Protein AF-A0A7V8LJ24-F1 (afdb_monomer)

Foldseek 3Di:
DDDDDDDDDDDDDDDDDDDDDDDDDPPPPDPDPPPPPPPPPVPPQQDVVLLVLLVVLVVVVLAPDDSSLLSQLVVCCVVDVDLVVSCVVSVHDSVRSVSSVVSSVVVVVVVVVVVD

Organism: NCBI:txid83262

Sequence (116 aa):
PAPRPTPSTASSPAPAAPRPAIPDAPATSRPAPSSAPQKPADAAAPAPETIALASRIVESKAVRQPVGVVARILELAETESRKNVIAERAGVHHSVVTKVLEAAESQRRHGLQAVS

Nearest PDB structures (foldseek):
  8z6g-assembly3_F  TM=6.306E-01  e=5.621E+00  Pseudomonas aeruginosa

Solvent-accessible surface area (backbone atoms only — not comparable to full-atom values): 7613 Å² total; per-residue (Å²): 140,83,87,83,89,79,84,83,83,79,81,80,82,78,84,79,81,87,76,83,85,74,82,83,73,83,82,73,76,73,78,70,81,75,84,64,78,75,65,76,70,86,65,70,72,72,54,70,67,46,45,53,52,22,44,53,41,36,74,70,61,77,44,97,59,58,45,69,58,47,25,50,48,53,58,43,50,76,81,43,86,54,51,63,60,46,12,62,76,67,73,48,56,46,70,56,49,51,53,51,53,52,47,51,52,51,50,53,53,51,56,57,62,75,75,107

Structure (mmCIF, N/CA/C/O backbone):
data_AF-A0A7V8LJ24-F1
#
_entry.id   AF-A0A7V8LJ24-F1
#
loop_
_atom_site.group_PDB
_atom_site.id
_atom_site.type_symbol
_atom_site.label_atom_id
_atom_site.label_alt_id
_atom_site.label_comp_id
_atom_site.label_asym_id
_atom_site.label_entity_id
_atom_site.label_seq_id
_atom_site.pdbx_PDB_ins_code
_atom_site.Cartn_x
_atom_site.Cartn_y
_atom_site.Cartn_z
_atom_site.occupancy
_atom_site.B_iso_or_equiv
_atom_site.auth_seq_id
_atom_site.auth_comp_id
_atom_site.auth_asym_id
_atom_site.auth_atom_id
_atom_site.pdbx_PDB_model_num
ATOM 1 N N . PRO A 1 1 ? 1.763 6.405 -85.361 1.00 54.84 1 PRO A N 1
ATOM 2 C CA . PRO A 1 1 ? 3.198 6.171 -85.067 1.00 54.84 1 PRO A CA 1
ATOM 3 C C . PRO A 1 1 ? 3.377 5.419 -83.735 1.00 54.84 1 PRO A C 1
ATOM 5 O O . PRO A 1 1 ? 3.051 5.958 -82.684 1.00 54.84 1 PRO A O 1
ATOM 8 N N . ALA A 1 2 ? 3.809 4.155 -83.798 1.00 56.38 2 ALA A N 1
ATOM 9 C CA . ALA A 1 2 ? 4.004 3.287 -82.632 1.00 56.38 2 ALA A CA 1
ATOM 10 C C . ALA A 1 2 ? 5.462 3.357 -82.118 1.00 56.38 2 ALA A C 1
ATOM 12 O O . ALA A 1 2 ? 6.376 3.429 -82.946 1.00 56.38 2 ALA A O 1
ATOM 13 N N . PRO A 1 3 ? 5.709 3.334 -80.795 1.00 63.44 3 PRO A N 1
ATOM 14 C CA . PRO A 1 3 ? 7.064 3.340 -80.243 1.00 63.44 3 PRO A CA 1
ATOM 15 C C . PRO A 1 3 ? 7.739 1.961 -80.374 1.00 63.44 3 PRO A C 1
ATOM 17 O O . PRO A 1 3 ? 7.120 0.927 -80.128 1.00 63.44 3 PRO A O 1
ATOM 20 N N . ARG A 1 4 ? 9.022 1.943 -80.769 1.00 54.62 4 ARG A N 1
ATOM 21 C CA . ARG A 1 4 ? 9.867 0.732 -80.822 1.00 54.62 4 ARG A CA 1
ATOM 22 C C . ARG A 1 4 ? 10.326 0.326 -79.410 1.00 54.62 4 ARG A C 1
ATOM 24 O O . ARG A 1 4 ? 10.720 1.215 -78.658 1.00 54.62 4 ARG A O 1
ATOM 31 N N . PRO A 1 5 ? 10.375 -0.973 -79.067 1.00 59.31 5 PRO A N 1
ATOM 32 C CA . PRO A 1 5 ? 11.032 -1.439 -77.848 1.00 59.31 5 PRO A CA 1
ATOM 33 C C . PRO A 1 5 ? 12.562 -1.500 -78.022 1.00 59.31 5 PRO A C 1
ATOM 35 O O . PRO A 1 5 ? 13.060 -1.988 -79.038 1.00 59.31 5 PRO A O 1
ATOM 38 N N . THR A 1 6 ? 13.310 -1.023 -77.025 1.00 55.53 6 THR A N 1
ATOM 39 C CA . THR A 1 6 ? 14.758 -1.242 -76.870 1.00 55.53 6 THR A CA 1
ATOM 40 C C . THR A 1 6 ? 15.004 -2.436 -75.932 1.00 55.53 6 THR A C 1
ATOM 42 O O . THR A 1 6 ? 14.266 -2.595 -74.959 1.00 55.53 6 THR A O 1
ATOM 45 N N . PRO A 1 7 ? 15.996 -3.309 -76.195 1.00 53.50 7 PRO A N 1
ATOM 46 C CA . PRO A 1 7 ? 16.271 -4.457 -75.333 1.00 53.50 7 PRO A CA 1
ATOM 47 C C . PRO A 1 7 ? 16.989 -4.053 -74.034 1.00 53.50 7 PRO A C 1
ATOM 49 O O . PRO A 1 7 ? 17.906 -3.233 -74.042 1.00 53.50 7 PRO A O 1
ATOM 52 N N . SER A 1 8 ? 16.562 -4.661 -72.922 1.00 52.66 8 SER A N 1
ATOM 53 C CA . SER A 1 8 ? 17.138 -4.539 -71.580 1.00 52.66 8 SER A CA 1
ATOM 54 C C . SER A 1 8 ? 18.608 -4.956 -71.528 1.00 52.66 8 SER A C 1
ATOM 56 O O . SER A 1 8 ? 18.947 -6.099 -71.832 1.00 52.66 8 SER A O 1
ATOM 58 N N . THR A 1 9 ? 19.472 -4.074 -71.029 1.00 51.00 9 THR A N 1
ATOM 59 C CA . THR A 1 9 ? 20.830 -4.442 -70.618 1.00 51.00 9 THR A CA 1
ATOM 60 C C . THR A 1 9 ? 20.759 -5.108 -69.245 1.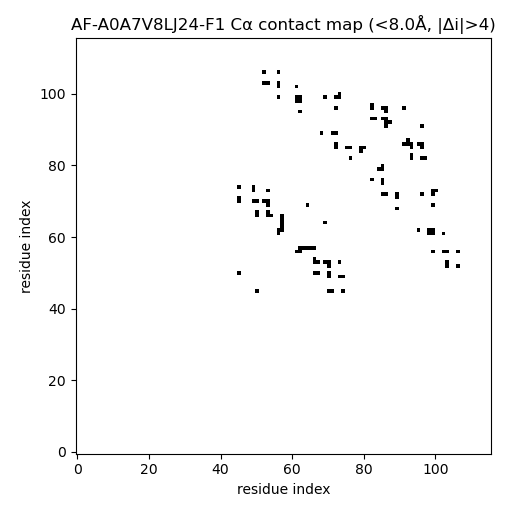00 51.00 9 THR A C 1
ATOM 62 O O . THR A 1 9 ? 20.606 -4.443 -68.222 1.00 51.00 9 THR A O 1
ATOM 65 N N . ALA A 1 10 ? 20.822 -6.439 -69.222 1.00 51.50 10 ALA A N 1
ATOM 66 C CA . ALA A 1 10 ? 20.980 -7.209 -67.996 1.00 51.50 10 ALA A CA 1
ATOM 67 C C . ALA A 1 10 ? 22.363 -6.926 -67.383 1.00 51.50 10 ALA A C 1
ATOM 69 O O . ALA A 1 10 ? 23.391 -7.141 -68.022 1.00 51.50 10 ALA A O 1
ATOM 70 N N . SER A 1 11 ? 22.388 -6.431 -66.144 1.00 51.97 11 SER A N 1
ATOM 71 C CA . SER A 1 11 ? 23.617 -6.285 -65.363 1.00 51.97 11 SER A CA 1
ATOM 72 C C . SER A 1 11 ? 24.020 -7.658 -64.821 1.00 51.97 11 SER A C 1
ATOM 74 O O . SER A 1 11 ? 23.271 -8.275 -64.064 1.00 51.97 11 SER A O 1
ATOM 76 N N . SER A 1 12 ? 25.172 -8.166 -65.255 1.00 58.59 12 SER A N 1
ATOM 77 C CA . SER A 1 12 ? 25.714 -9.459 -64.828 1.00 58.59 12 SER A CA 1
ATOM 78 C C . SER A 1 12 ? 26.205 -9.380 -63.374 1.00 58.59 12 SER A C 1
ATOM 80 O O . SER A 1 12 ? 27.068 -8.547 -63.091 1.00 58.59 12 SER A O 1
ATOM 82 N N . PRO A 1 13 ? 25.738 -10.226 -62.437 1.00 52.94 13 PRO A N 1
ATOM 83 C CA . PRO A 1 13 ? 26.349 -10.307 -61.115 1.00 52.94 13 PRO A CA 1
ATOM 84 C C . PRO A 1 13 ? 27.709 -11.019 -61.205 1.00 52.94 13 PRO A C 1
ATOM 86 O O . PRO A 1 13 ? 27.835 -12.073 -61.828 1.00 52.94 13 PRO A O 1
ATOM 89 N N . ALA A 1 14 ? 28.741 -10.430 -60.599 1.00 57.09 14 ALA A N 1
ATOM 90 C CA . ALA A 1 14 ? 30.068 -11.033 -60.486 1.00 57.09 14 ALA A CA 1
ATOM 91 C C . ALA A 1 14 ? 30.036 -12.284 -59.578 1.00 57.09 14 ALA A C 1
ATOM 93 O O . ALA A 1 14 ? 29.285 -12.299 -58.598 1.00 57.09 14 ALA A O 1
ATOM 94 N N . PRO A 1 15 ? 30.844 -13.326 -59.850 1.00 60.03 15 PRO A N 1
ATOM 95 C CA . PRO A 1 15 ? 30.897 -14.512 -59.000 1.00 60.03 15 PRO A CA 1
ATOM 96 C C . PRO A 1 15 ? 31.532 -14.183 -57.641 1.00 60.03 15 PRO A C 1
ATOM 98 O O . PRO A 1 15 ? 32.623 -13.618 -57.563 1.00 60.03 15 PRO A O 1
ATOM 101 N N . ALA A 1 16 ? 30.845 -14.549 -56.558 1.00 64.81 16 ALA A N 1
ATOM 102 C CA . ALA A 1 16 ? 31.374 -14.430 -55.204 1.00 64.81 16 ALA A CA 1
ATOM 103 C C . ALA A 1 16 ? 32.526 -15.427 -54.988 1.00 64.81 16 ALA A C 1
ATOM 105 O O . ALA A 1 16 ? 32.398 -16.614 -55.289 1.00 64.81 16 ALA A O 1
ATOM 106 N N . ALA A 1 17 ? 33.648 -14.946 -54.449 1.00 57.81 17 ALA A N 1
ATOM 107 C CA . ALA A 1 17 ? 34.788 -15.787 -54.098 1.00 57.81 17 ALA A CA 1
ATOM 108 C C . ALA A 1 17 ? 34.422 -16.794 -52.982 1.00 57.81 17 ALA A C 1
ATOM 110 O O . ALA A 1 17 ? 33.741 -16.412 -52.022 1.00 57.81 17 ALA A O 1
ATOM 111 N N . PRO A 1 18 ? 34.882 -18.058 -53.058 1.00 64.56 18 PRO A N 1
ATOM 112 C CA . PRO A 1 18 ? 34.642 -19.044 -52.010 1.00 64.56 18 PRO A CA 1
ATOM 113 C C . PRO A 1 18 ? 35.408 -18.660 -50.736 1.00 64.56 18 PRO A C 1
ATOM 115 O O . PRO A 1 18 ? 36.629 -18.503 -50.748 1.00 64.56 18 PRO A O 1
ATOM 118 N N . ARG A 1 19 ? 34.686 -18.496 -49.621 1.00 60.56 19 ARG A N 1
ATOM 119 C CA . ARG A 1 19 ? 35.297 -18.313 -48.296 1.00 60.56 19 ARG A CA 1
ATOM 120 C C . ARG A 1 19 ? 35.813 -19.665 -47.783 1.00 60.56 19 ARG A C 1
ATOM 122 O O . ARG A 1 19 ? 35.084 -20.649 -47.902 1.00 60.56 19 ARG A O 1
ATOM 129 N N . PRO A 1 20 ? 37.019 -19.737 -47.195 1.00 55.22 20 PRO A N 1
ATOM 130 C CA . PRO A 1 20 ? 37.492 -20.959 -46.556 1.00 55.22 20 PRO A CA 1
ATOM 131 C C . PRO A 1 20 ? 36.602 -21.301 -45.353 1.00 55.22 20 PRO A C 1
ATOM 133 O O . PRO A 1 20 ? 36.280 -20.429 -44.543 1.00 55.22 20 PRO A O 1
ATOM 136 N N . ALA A 1 21 ? 36.198 -22.569 -45.251 1.00 57.88 21 ALA A N 1
ATOM 137 C CA . ALA A 1 21 ? 35.469 -23.084 -44.100 1.00 57.88 21 ALA A CA 1
ATOM 138 C C . ALA A 1 21 ? 36.414 -23.127 -42.892 1.00 57.88 21 ALA A C 1
ATOM 140 O O . ALA A 1 21 ? 37.418 -23.840 -42.896 1.00 57.88 21 ALA A O 1
ATOM 141 N N . ILE A 1 22 ? 36.108 -22.324 -41.878 1.00 58.16 22 ILE A N 1
ATOM 142 C CA . ILE A 1 22 ? 36.785 -22.370 -40.585 1.00 58.16 22 ILE A CA 1
ATOM 143 C C . ILE A 1 22 ? 36.219 -23.592 -39.841 1.00 58.16 22 ILE A C 1
ATOM 145 O O . ILE A 1 22 ? 34.997 -23.732 -39.806 1.00 58.16 22 ILE A O 1
ATOM 149 N N . PRO A 1 23 ? 37.054 -24.482 -39.276 1.00 62.38 23 PRO A N 1
ATOM 150 C CA . PRO A 1 23 ? 36.579 -25.600 -38.467 1.00 62.38 23 PRO A CA 1
ATOM 151 C C . PRO A 1 23 ? 35.721 -25.117 -37.290 1.00 62.38 23 PRO A C 1
ATOM 153 O O . PRO A 1 23 ? 36.139 -24.223 -36.551 1.00 62.38 23 PRO A O 1
ATOM 156 N N . ASP A 1 24 ? 34.539 -25.714 -37.123 1.00 57.38 24 ASP A N 1
ATOM 157 C CA . ASP A 1 24 ? 33.651 -25.487 -35.982 1.00 57.38 24 ASP A CA 1
ATOM 158 C C . ASP A 1 24 ? 34.411 -25.703 -34.665 1.00 57.38 24 ASP A C 1
ATOM 160 O O . ASP A 1 24 ? 34.994 -26.762 -34.416 1.00 57.38 24 ASP A O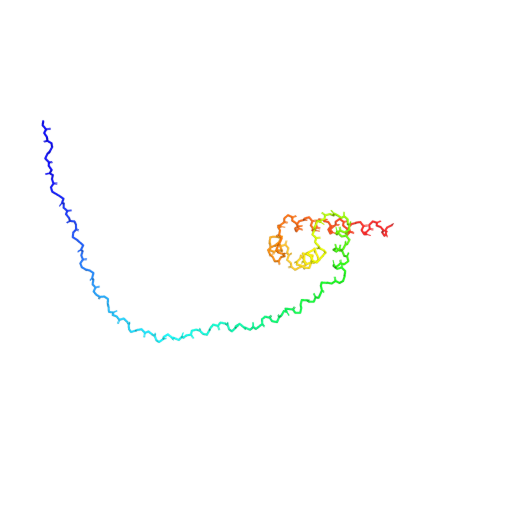 1
ATOM 164 N N . ALA A 1 25 ? 34.419 -24.675 -33.817 1.00 56.84 25 ALA A N 1
ATOM 165 C CA . ALA A 1 25 ? 34.931 -24.787 -32.461 1.00 56.84 25 ALA A CA 1
ATOM 166 C C . ALA A 1 25 ? 34.016 -25.726 -31.652 1.00 56.84 25 ALA A C 1
ATOM 168 O O . ALA A 1 25 ? 32.796 -25.691 -31.832 1.00 56.84 25 ALA A O 1
ATOM 169 N N . PRO A 1 26 ? 34.557 -26.551 -30.737 1.00 58.59 26 PRO A N 1
ATOM 170 C CA . PRO A 1 26 ? 33.732 -27.416 -29.908 1.00 58.59 26 PRO A CA 1
ATOM 171 C C . PRO A 1 26 ? 32.747 -26.558 -29.110 1.00 58.59 26 PRO A C 1
ATOM 173 O O . PRO A 1 26 ? 33.154 -25.679 -28.348 1.00 58.59 26 PRO A O 1
ATOM 176 N N . ALA A 1 27 ? 31.451 -26.816 -29.293 1.00 61.00 27 ALA A N 1
ATOM 177 C CA . ALA A 1 27 ? 30.390 -26.201 -28.513 1.00 61.00 27 ALA A CA 1
ATOM 178 C C . ALA A 1 27 ? 30.541 -26.641 -27.053 1.00 61.00 27 ALA A C 1
ATOM 180 O O . ALA A 1 27 ? 30.028 -27.678 -26.632 1.00 61.00 27 ALA A O 1
ATOM 181 N N . THR A 1 28 ? 31.276 -25.863 -26.263 1.00 53.12 28 THR A N 1
ATOM 182 C CA . THR A 1 28 ? 31.193 -25.975 -24.816 1.00 53.12 28 THR A CA 1
ATOM 183 C C . THR A 1 28 ? 29.804 -25.485 -24.432 1.00 53.12 28 THR A C 1
ATOM 185 O 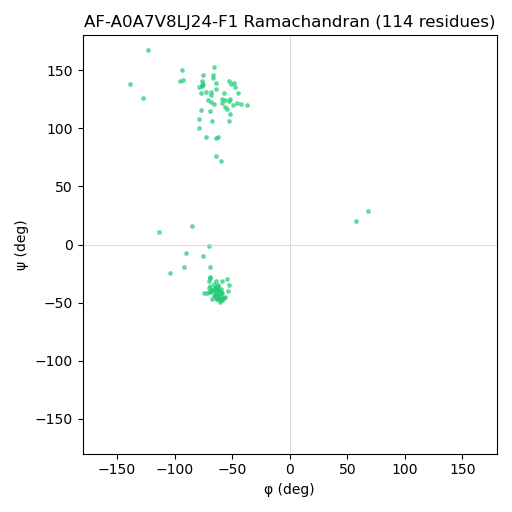O . THR A 1 28 ? 29.483 -24.301 -24.525 1.00 53.12 28 THR A O 1
ATOM 188 N N . SER A 1 29 ? 28.929 -26.422 -24.067 1.00 60.53 29 SER A N 1
ATOM 189 C CA . SER A 1 29 ? 27.622 -26.113 -23.500 1.00 60.53 29 SER A CA 1
ATOM 190 C C . SER A 1 29 ? 27.835 -25.177 -22.317 1.00 60.53 29 SER A C 1
ATOM 192 O O . SER A 1 29 ? 28.333 -25.598 -21.273 1.00 60.53 29 SER A O 1
ATOM 194 N N . ARG A 1 30 ? 27.499 -23.894 -22.478 1.00 56.34 30 ARG A N 1
ATOM 195 C CA . ARG A 1 30 ? 27.464 -22.949 -21.364 1.00 56.34 30 ARG A CA 1
ATOM 196 C C . ARG A 1 30 ? 26.510 -23.546 -20.325 1.00 56.34 30 ARG A C 1
ATOM 198 O O . ARG A 1 30 ? 25.339 -23.732 -20.663 1.00 56.34 30 ARG A O 1
ATOM 205 N N . PRO A 1 31 ? 26.961 -23.865 -19.099 1.00 54.53 31 PRO A N 1
ATOM 206 C CA . PRO A 1 31 ? 26.052 -24.327 -18.065 1.00 54.53 31 PRO A CA 1
ATOM 207 C C . PRO A 1 31 ? 24.972 -23.260 -17.890 1.00 54.53 31 PRO A C 1
ATOM 209 O O . PRO A 1 31 ? 25.290 -22.082 -17.691 1.00 54.53 31 PRO A O 1
ATOM 212 N N . ALA A 1 32 ? 23.704 -23.649 -18.031 1.00 61.25 32 ALA A N 1
ATOM 213 C CA . ALA A 1 32 ? 22.597 -22.787 -17.647 1.00 61.25 32 ALA A CA 1
ATOM 214 C C . ALA A 1 32 ? 22.833 -22.345 -16.193 1.00 61.25 32 ALA A C 1
ATOM 216 O O . ALA A 1 32 ? 23.314 -23.165 -15.400 1.00 61.25 32 ALA A O 1
ATOM 217 N N . PRO A 1 33 ? 22.549 -21.081 -15.818 1.00 61.22 33 PRO A N 1
ATOM 218 C CA . PRO A 1 33 ? 22.570 -20.718 -14.412 1.00 61.22 33 PRO A CA 1
ATOM 219 C C . PRO A 1 33 ? 21.639 -21.698 -13.706 1.00 61.22 33 PRO A C 1
ATOM 221 O O . PRO A 1 33 ? 20.460 -21.787 -14.047 1.00 61.22 33 PRO A O 1
ATOM 224 N N . SER A 1 34 ? 22.214 -22.496 -12.805 1.00 58.19 34 SER A N 1
ATOM 225 C CA . SER A 1 34 ? 21.471 -23.434 -11.978 1.00 58.19 34 SER A CA 1
ATOM 226 C C . SER A 1 34 ? 20.258 -22.685 -11.444 1.00 58.19 34 SER A C 1
ATOM 228 O O . SER A 1 34 ? 20.425 -21.624 -10.834 1.00 58.19 34 SER A O 1
ATOM 230 N N . SER A 1 35 ? 19.049 -23.180 -11.726 1.00 61.28 35 SER A N 1
ATOM 231 C CA . SER A 1 35 ? 17.847 -22.758 -11.015 1.00 61.28 35 SER A CA 1
ATOM 232 C C . SER A 1 35 ? 18.032 -23.195 -9.570 1.00 61.28 35 SER A C 1
ATOM 234 O O . SER A 1 35 ? 17.495 -24.209 -9.132 1.00 61.28 35 SER A O 1
ATOM 236 N N . ALA A 1 36 ? 18.857 -22.450 -8.833 1.00 56.75 36 ALA A N 1
ATOM 237 C CA . ALA A 1 36 ? 18.846 -22.486 -7.397 1.00 56.75 36 ALA A CA 1
ATOM 238 C C . ALA A 1 36 ? 17.379 -22.264 -7.026 1.00 56.75 36 ALA A C 1
ATOM 240 O O . ALA A 1 36 ? 16.788 -21.300 -7.531 1.00 56.75 36 ALA A O 1
ATOM 241 N N . PRO A 1 37 ? 16.758 -23.151 -6.231 1.00 55.84 37 PRO A N 1
ATOM 242 C CA . PRO A 1 37 ? 15.452 -22.850 -5.687 1.00 55.84 37 PRO A CA 1
ATOM 243 C C . PRO A 1 37 ? 15.602 -21.486 -5.027 1.00 55.84 37 PRO A C 1
ATOM 245 O O . PRO A 1 37 ? 16.390 -21.332 -4.090 1.00 55.84 37 PRO A O 1
ATOM 248 N N . GLN A 1 38 ? 14.937 -20.473 -5.592 1.00 60.44 38 GLN A N 1
ATOM 249 C CA . GLN A 1 38 ? 14.800 -19.187 -4.940 1.00 60.44 38 GLN A CA 1
ATOM 250 C C . GLN A 1 38 ? 14.029 -19.525 -3.678 1.00 60.44 38 GLN A C 1
ATOM 252 O O . GLN A 1 38 ? 12.805 -19.649 -3.707 1.00 60.44 38 GLN A O 1
ATOM 257 N N . LYS A 1 39 ? 14.770 -19.794 -2.594 1.00 49.44 39 LYS A N 1
ATOM 258 C CA . LYS A 1 39 ? 14.234 -19.856 -1.245 1.00 49.44 39 LYS A CA 1
ATOM 259 C C . LYS A 1 39 ? 13.294 -18.661 -1.192 1.00 49.44 39 LYS A C 1
ATOM 261 O O . LYS A 1 39 ? 13.775 -17.571 -1.532 1.00 49.44 39 LYS A O 1
ATOM 266 N N . PRO A 1 40 ? 11.984 -18.845 -0.920 1.00 51.66 40 PRO A N 1
ATOM 267 C CA . PRO A 1 40 ? 11.118 -17.694 -0.757 1.00 51.66 40 PRO A CA 1
ATOM 268 C C . PRO A 1 40 ? 11.884 -16.830 0.217 1.00 51.66 40 PRO A C 1
ATOM 270 O O . PRO A 1 40 ? 12.326 -17.342 1.254 1.00 51.66 40 PRO A O 1
ATOM 273 N N . ALA A 1 41 ? 12.222 -15.616 -0.229 1.00 50.78 41 ALA A N 1
ATOM 274 C CA . ALA A 1 41 ? 12.930 -14.695 0.622 1.00 50.78 41 ALA A CA 1
ATOM 275 C C . ALA A 1 41 ? 12.202 -14.793 1.953 1.00 50.78 41 ALA A C 1
ATOM 277 O O . ALA A 1 41 ? 10.965 -14.798 1.982 1.00 50.78 41 ALA A O 1
ATOM 278 N N . ASP A 1 42 ? 12.972 -14.982 3.013 1.00 47.09 42 ASP A N 1
ATOM 279 C CA . ASP A 1 42 ? 12.541 -14.621 4.344 1.00 47.09 42 ASP A CA 1
ATOM 280 C C . ASP A 1 42 ? 12.276 -13.110 4.253 1.00 47.09 42 ASP A C 1
ATOM 282 O O . ASP A 1 42 ? 13.111 -12.273 4.575 1.00 47.09 42 ASP A O 1
ATOM 286 N N . ALA A 1 43 ? 11.191 -12.753 3.566 1.00 54.38 43 ALA A N 1
ATOM 287 C CA . ALA A 1 43 ? 10.668 -11.427 3.461 1.00 54.38 43 ALA A CA 1
ATOM 288 C C . ALA A 1 43 ? 10.108 -11.283 4.851 1.00 54.38 43 ALA A C 1
ATOM 290 O O . ALA A 1 43 ? 9.032 -11.816 5.143 1.00 54.38 43 ALA A O 1
ATOM 291 N N . ALA A 1 44 ? 10.947 -10.729 5.727 1.00 58.81 44 ALA A N 1
ATOM 292 C CA . ALA A 1 44 ? 10.555 -10.315 7.050 1.00 58.81 44 ALA A CA 1
ATOM 293 C C . ALA A 1 44 ? 9.141 -9.760 6.911 1.00 58.81 44 ALA A C 1
ATOM 295 O O . ALA A 1 44 ? 8.903 -8.897 6.063 1.00 58.81 44 ALA A O 1
ATOM 296 N N . ALA A 1 45 ? 8.187 -10.362 7.624 1.00 62.50 45 ALA A N 1
ATOM 297 C CA . ALA A 1 45 ? 6.815 -9.892 7.568 1.00 62.50 45 ALA A CA 1
ATOM 298 C C . ALA A 1 45 ? 6.845 -8.364 7.739 1.00 62.50 45 ALA A C 1
ATOM 300 O O . ALA A 1 45 ? 7.626 -7.888 8.573 1.00 62.50 45 ALA A O 1
ATOM 301 N N . PRO A 1 46 ? 6.075 -7.608 6.932 1.00 66.00 46 PRO A N 1
ATOM 302 C CA . PRO A 1 46 ? 6.158 -6.157 6.943 1.00 66.00 46 PRO A CA 1
ATOM 303 C C . PRO A 1 46 ? 6.034 -5.673 8.382 1.00 66.00 46 PRO A C 1
ATOM 305 O O . PRO A 1 46 ? 5.234 -6.226 9.145 1.00 66.00 46 PRO A O 1
ATOM 308 N N . ALA A 1 47 ? 6.859 -4.690 8.749 1.00 77.31 47 ALA A N 1
ATOM 309 C CA . ALA A 1 47 ? 6.964 -4.239 10.128 1.00 77.31 47 ALA A CA 1
ATOM 310 C C . ALA A 1 47 ? 5.561 -4.002 10.726 1.00 77.31 47 ALA A C 1
ATOM 312 O O . ALA A 1 47 ? 4.663 -3.517 10.021 1.00 77.31 47 ALA A O 1
ATOM 313 N N . PRO A 1 48 ? 5.317 -4.385 11.991 1.00 80.31 48 PRO A N 1
ATOM 314 C CA . PRO A 1 48 ? 3.973 -4.369 12.565 1.00 80.31 48 PRO A CA 1
ATOM 315 C C . PRO A 1 48 ? 3.350 -2.965 12.540 1.00 80.31 48 PRO A C 1
ATOM 317 O O . PRO A 1 48 ? 2.142 -2.829 12.330 1.00 80.31 48 PRO A O 1
ATOM 320 N N . GLU A 1 49 ? 4.161 -1.911 12.653 1.00 84.19 49 GLU A N 1
ATOM 321 C CA . GLU A 1 49 ? 3.745 -0.524 12.447 1.00 84.19 49 GLU A CA 1
ATOM 322 C C . GLU A 1 49 ? 3.240 -0.241 11.021 1.00 84.19 49 GLU A C 1
ATOM 324 O O . GLU A 1 49 ? 2.231 0.450 10.851 1.00 84.19 49 GLU A O 1
ATOM 329 N N . THR A 1 50 ? 3.867 -0.820 9.997 1.00 87.94 50 THR A N 1
ATOM 330 C CA . THR A 1 50 ? 3.480 -0.684 8.586 1.00 87.94 50 THR A CA 1
ATOM 331 C C . THR A 1 50 ? 2.150 -1.377 8.316 1.00 87.94 50 THR A C 1
ATOM 333 O O . THR A 1 50 ? 1.295 -0.832 7.614 1.00 87.94 50 THR A O 1
ATOM 336 N N . ILE A 1 51 ? 1.923 -2.541 8.933 1.00 88.75 51 ILE A N 1
ATOM 337 C CA . ILE A 1 51 ? 0.635 -3.244 8.873 1.00 88.75 51 ILE A CA 1
ATOM 338 C C . ILE A 1 51 ? -0.454 -2.427 9.576 1.00 88.75 51 ILE A C 1
ATOM 340 O O . ILE A 1 51 ? -1.546 -2.262 9.029 1.00 88.75 51 ILE A O 1
ATOM 344 N N . ALA A 1 52 ? -0.168 -1.874 10.757 1.00 88.62 52 ALA A N 1
ATOM 345 C CA . ALA A 1 52 ? -1.120 -1.048 11.493 1.00 88.62 52 ALA A CA 1
ATOM 346 C C . ALA A 1 52 ? -1.501 0.218 10.707 1.00 88.62 52 ALA A C 1
ATOM 348 O O . ALA A 1 52 ? -2.682 0.566 10.624 1.00 88.62 52 ALA A O 1
ATOM 349 N N . LEU A 1 53 ? -0.526 0.883 10.078 1.00 87.81 53 LEU A N 1
ATOM 350 C CA . LEU A 1 53 ? -0.771 2.035 9.212 1.00 87.81 53 LEU A CA 1
ATOM 351 C C . LEU A 1 53 ? -1.607 1.646 7.985 1.00 87.81 53 LEU A C 1
ATOM 353 O O . LEU A 1 53 ? -2.602 2.309 7.688 1.00 87.81 53 LEU A O 1
ATOM 357 N N . ALA A 1 54 ? -1.255 0.548 7.314 1.00 91.38 54 ALA A N 1
ATOM 358 C CA . ALA A 1 54 ? -2.005 0.027 6.176 1.00 91.38 54 ALA A CA 1
ATOM 359 C C . ALA A 1 54 ? -3.458 -0.314 6.548 1.00 91.38 54 ALA A C 1
ATOM 361 O O . ALA A 1 54 ? -4.375 0.033 5.805 1.00 91.38 54 ALA A O 1
ATOM 362 N N . SER A 1 55 ? -3.682 -0.928 7.715 1.00 91.44 55 SER A N 1
ATOM 363 C CA . SER A 1 55 ? -5.021 -1.247 8.223 1.00 91.44 55 SER A CA 1
ATOM 364 C C . SER A 1 55 ? -5.872 0.011 8.376 1.00 91.44 55 SER A C 1
ATOM 366 O O . SER A 1 55 ? -6.990 0.063 7.866 1.00 91.44 55 SER A O 1
ATOM 368 N N . ARG A 1 56 ? -5.317 1.067 8.984 1.00 89.62 56 ARG A N 1
ATOM 369 C CA . ARG A 1 56 ? -6.035 2.338 9.160 1.00 89.62 56 ARG A CA 1
ATOM 370 C C . ARG A 1 56 ? -6.356 3.031 7.830 1.00 89.62 56 ARG A C 1
ATOM 372 O O . ARG A 1 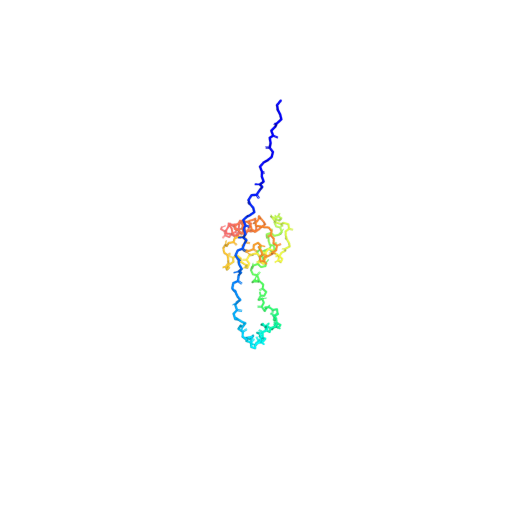56 ? -7.413 3.642 7.700 1.00 89.62 56 ARG A O 1
ATOM 379 N N . ILE A 1 57 ? -5.463 2.944 6.840 1.00 90.38 57 ILE A N 1
ATOM 380 C CA . ILE A 1 57 ? -5.690 3.494 5.487 1.00 90.38 57 ILE A CA 1
ATOM 381 C C . ILE A 1 57 ? -6.840 2.765 4.777 1.00 90.38 57 ILE A C 1
ATOM 383 O O . ILE A 1 57 ? -7.614 3.378 4.039 1.00 90.38 57 ILE A O 1
ATOM 387 N N . VAL A 1 58 ? -6.960 1.453 4.977 1.00 91.81 58 VAL A N 1
ATOM 388 C CA . VAL A 1 58 ? -8.057 0.669 4.398 1.00 91.81 58 VAL A CA 1
ATOM 389 C C . VAL A 1 58 ? -9.371 0.943 5.136 1.00 91.81 58 VAL A C 1
ATOM 391 O O . VAL A 1 58 ? -10.397 1.144 4.485 1.00 91.81 58 VAL A O 1
ATOM 394 N N . GLU A 1 59 ? -9.350 1.042 6.470 1.00 89.56 59 GLU A N 1
ATOM 395 C CA . GLU A 1 59 ? -10.521 1.418 7.282 1.00 89.56 59 GLU A CA 1
ATOM 396 C C . GLU A 1 59 ? -11.073 2.801 6.929 1.00 89.56 59 GLU A C 1
ATOM 398 O O . GLU A 1 59 ? -12.291 2.975 6.853 1.00 89.56 59 GLU A O 1
ATOM 403 N N . SER A 1 60 ? -10.203 3.770 6.630 1.00 86.56 60 SER A N 1
ATOM 404 C CA . SER A 1 60 ? -10.619 5.111 6.200 1.00 86.56 60 SER A CA 1
ATOM 405 C C . SER A 1 60 ? -11.235 5.141 4.795 1.00 86.56 60 SER A C 1
ATOM 407 O O . SER A 1 60 ? -11.664 6.197 4.331 1.00 86.56 60 SER A O 1
ATOM 409 N N . LYS A 1 61 ? -11.307 3.988 4.108 1.00 87.25 61 LYS A N 1
ATOM 410 C CA . LYS A 1 61 ? -11.819 3.823 2.738 1.00 87.25 61 LYS A CA 1
ATOM 411 C C . LYS A 1 61 ? -11.092 4.688 1.701 1.00 87.25 61 LYS A C 1
ATOM 413 O O . LYS A 1 61 ? -11.610 4.885 0.601 1.00 87.25 61 LYS A O 1
ATOM 418 N N . ALA A 1 62 ? -9.879 5.152 2.006 1.00 84.81 62 ALA A N 1
ATOM 419 C CA . ALA A 1 62 ? -9.067 5.940 1.082 1.00 84.81 62 ALA A CA 1
ATOM 420 C C . ALA A 1 62 ? -8.663 5.131 -0.166 1.00 84.81 62 ALA A C 1
ATOM 422 O O . ALA A 1 62 ? -8.538 5.675 -1.266 1.00 84.81 62 ALA A O 1
ATOM 423 N N . VAL A 1 63 ? -8.485 3.812 -0.014 1.00 86.12 63 VAL A N 1
ATOM 424 C CA . VAL A 1 63 ? -8.069 2.905 -1.090 1.00 86.12 63 VAL A CA 1
ATOM 425 C C . VAL A 1 63 ? -8.867 1.597 -1.015 1.00 86.12 63 VAL A C 1
ATOM 427 O O . VAL A 1 63 ? -9.069 1.046 0.059 1.00 86.12 63 VAL A O 1
ATOM 430 N N . ARG A 1 64 ? -9.304 1.066 -2.168 1.00 90.31 64 ARG A N 1
ATOM 431 C CA . ARG A 1 64 ? -10.049 -0.212 -2.281 1.00 90.31 64 ARG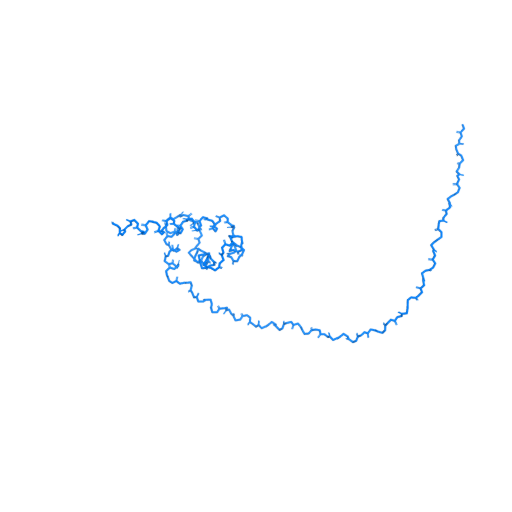 A CA 1
ATOM 432 C C . ARG A 1 64 ? -9.151 -1.455 -2.334 1.00 90.31 64 ARG A C 1
ATOM 434 O O . ARG A 1 64 ? -9.588 -2.504 -2.793 1.00 90.31 64 ARG A O 1
ATOM 441 N N . GLN A 1 65 ? -7.888 -1.318 -1.950 1.00 90.00 65 GLN A N 1
ATOM 442 C CA . GLN A 1 65 ? -6.925 -2.411 -1.999 1.00 90.00 65 GLN A CA 1
ATOM 443 C C . GLN A 1 65 ? -6.868 -3.131 -0.653 1.00 90.00 65 GLN A C 1
ATOM 445 O O . GLN A 1 65 ? -7.086 -2.499 0.381 1.00 90.00 65 GLN A O 1
ATOM 450 N N . PRO A 1 66 ? -6.566 -4.438 -0.641 1.00 91.81 66 PRO A N 1
ATOM 451 C CA . PRO A 1 66 ? -6.412 -5.178 0.601 1.00 91.81 66 PRO A CA 1
ATOM 452 C C . PRO A 1 66 ? -5.195 -4.680 1.391 1.00 91.81 66 PRO A C 1
ATOM 454 O O . PRO A 1 66 ? -4.202 -4.227 0.813 1.00 91.81 66 PRO A O 1
AT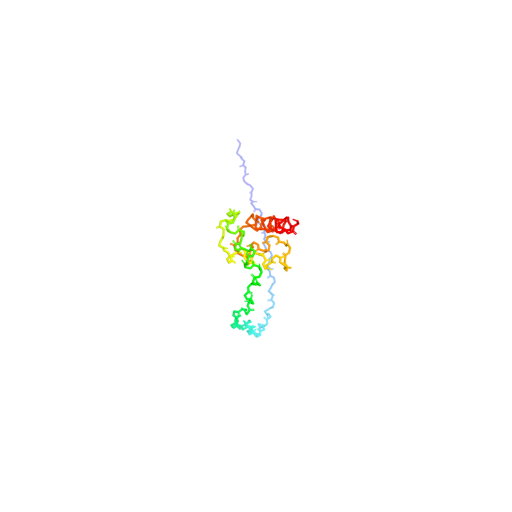OM 457 N N . VAL A 1 67 ? -5.247 -4.835 2.718 1.00 92.25 67 VAL A N 1
ATOM 458 C CA . VAL A 1 67 ? -4.201 -4.375 3.653 1.00 92.25 67 VAL A CA 1
ATOM 459 C C . VAL A 1 67 ? -2.818 -4.905 3.269 1.00 92.25 67 VAL A C 1
ATOM 461 O O . VAL A 1 67 ? -1.856 -4.148 3.295 1.00 92.25 67 VAL A O 1
ATOM 464 N N . GLY A 1 68 ? -2.715 -6.164 2.829 1.00 91.94 68 GLY A N 1
ATOM 465 C CA . GLY A 1 68 ? -1.439 -6.756 2.413 1.00 91.94 68 GLY A CA 1
ATOM 466 C C . GLY A 1 68 ? -0.793 -6.061 1.208 1.00 91.94 68 GLY A C 1
ATOM 467 O O . GLY A 1 68 ? 0.422 -5.895 1.176 1.00 91.94 68 GLY A O 1
ATOM 468 N N . VAL A 1 69 ? -1.592 -5.589 0.244 1.00 93.38 69 VAL A N 1
ATOM 469 C CA . VAL A 1 69 ? -1.081 -4.836 -0.916 1.00 93.38 69 VAL A CA 1
ATOM 470 C C . VAL A 1 69 ? -0.624 -3.445 -0.485 1.00 93.38 69 VAL A C 1
ATOM 472 O O . VAL A 1 69 ? 0.436 -2.991 -0.903 1.00 93.38 69 VAL A O 1
ATOM 475 N N . VAL A 1 70 ? -1.388 -2.779 0.384 1.00 93.50 70 VAL A N 1
ATOM 476 C CA . VAL A 1 70 ? -1.020 -1.463 0.927 1.00 93.50 70 VAL A CA 1
ATOM 477 C C . VAL A 1 70 ? 0.261 -1.554 1.763 1.00 93.50 70 VAL A C 1
ATOM 479 O O . VAL A 1 70 ? 1.170 -0.759 1.549 1.00 93.50 70 VAL A O 1
ATOM 482 N N . ALA A 1 71 ? 0.376 -2.550 2.644 1.00 93.62 71 ALA A N 1
ATOM 483 C CA . ALA A 1 71 ? 1.573 -2.786 3.450 1.00 93.62 71 ALA A CA 1
ATOM 484 C C . ALA A 1 71 ? 2.803 -3.043 2.569 1.00 93.62 71 ALA A C 1
ATOM 486 O O . ALA A 1 71 ? 3.850 -2.443 2.789 1.00 93.62 71 ALA A O 1
ATOM 487 N N . ARG A 1 72 ? 2.649 -3.846 1.510 1.00 92.62 72 ARG A N 1
ATOM 488 C CA . ARG A 1 72 ? 3.722 -4.106 0.545 1.00 92.62 72 ARG A CA 1
ATOM 489 C C . ARG A 1 72 ? 4.151 -2.856 -0.225 1.00 92.62 72 ARG A C 1
ATOM 491 O O . ARG A 1 72 ? 5.334 -2.679 -0.489 1.00 92.62 72 ARG A O 1
ATOM 498 N N . ILE A 1 73 ? 3.212 -1.980 -0.586 1.00 94.00 73 ILE A N 1
ATOM 499 C CA . ILE A 1 73 ? 3.534 -0.691 -1.217 1.00 94.00 73 ILE A CA 1
ATOM 500 C C . ILE A 1 73 ? 4.327 0.197 -0.254 1.00 94.00 73 ILE A C 1
ATOM 502 O O . ILE A 1 73 ? 5.295 0.816 -0.685 1.00 94.00 73 ILE A O 1
ATOM 506 N N . LEU A 1 74 ? 3.930 0.261 1.021 1.00 93.06 74 LEU A N 1
ATOM 507 C CA . LEU A 1 74 ? 4.618 1.068 2.032 1.00 93.06 74 LEU A CA 1
ATOM 508 C C . LEU A 1 74 ? 6.037 0.554 2.302 1.00 93.06 74 LEU A C 1
ATOM 510 O O . LEU A 1 74 ? 6.963 1.353 2.310 1.00 93.06 74 LEU A O 1
ATOM 514 N N . GLU A 1 75 ? 6.215 -0.760 2.424 1.00 92.69 75 GLU A N 1
ATOM 515 C CA . GLU A 1 75 ? 7.528 -1.401 2.577 1.00 92.69 75 GLU A CA 1
ATOM 516 C C . GLU A 1 75 ? 8.444 -1.114 1.376 1.00 92.69 75 GLU A C 1
ATOM 518 O O . GLU A 1 75 ? 9.586 -0.680 1.525 1.00 92.69 75 GLU A O 1
ATOM 523 N N . LEU A 1 76 ? 7.931 -1.282 0.152 1.00 92.69 76 LEU A N 1
ATOM 524 C CA . LEU A 1 76 ? 8.690 -0.954 -1.056 1.00 92.69 76 LEU A CA 1
ATOM 525 C C . LEU A 1 76 ? 9.039 0.539 -1.123 1.00 92.69 76 LEU A C 1
ATOM 527 O O . LEU A 1 76 ? 10.122 0.883 -1.589 1.00 92.69 76 LEU A O 1
ATOM 531 N N . ALA A 1 77 ? 8.157 1.416 -0.643 1.00 92.00 77 ALA A N 1
ATOM 532 C CA . ALA A 1 77 ? 8.377 2.858 -0.648 1.00 92.00 77 ALA A CA 1
ATOM 533 C C . ALA A 1 77 ? 9.473 3.328 0.326 1.00 92.00 77 ALA A C 1
ATOM 535 O O . ALA A 1 77 ? 10.003 4.422 0.139 1.00 92.00 77 ALA A O 1
ATOM 536 N N . GLU A 1 78 ? 9.840 2.529 1.335 1.00 90.25 78 GLU A N 1
ATOM 537 C CA . GLU A 1 78 ? 10.965 2.848 2.229 1.00 90.25 78 GLU A CA 1
ATOM 538 C C . GLU A 1 78 ? 12.319 2.736 1.523 1.00 90.25 78 GLU A C 1
ATOM 540 O O . GLU A 1 78 ? 13.249 3.478 1.835 1.00 90.25 78 GLU A O 1
ATOM 545 N N . THR A 1 79 ? 12.430 1.828 0.550 1.00 90.94 79 THR A N 1
ATOM 546 C CA . THR A 1 79 ? 13.687 1.5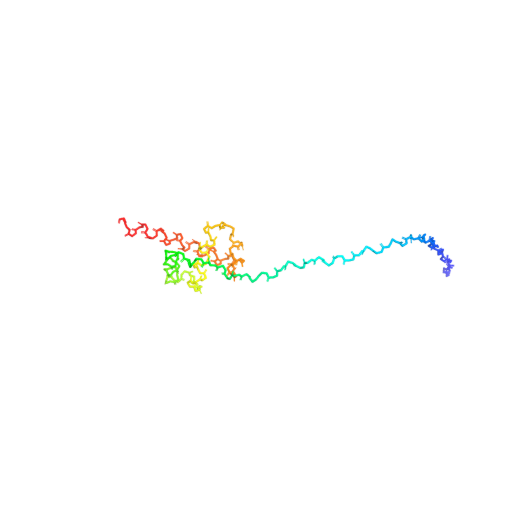62 -0.171 1.00 90.94 79 THR A CA 1
ATOM 547 C C . THR A 1 79 ? 13.712 2.156 -1.577 1.00 90.94 79 THR A C 1
ATOM 549 O O . THR A 1 79 ? 14.784 2.429 -2.114 1.00 90.94 79 THR A O 1
ATOM 552 N N . GLU A 1 80 ? 12.545 2.381 -2.181 1.00 91.44 80 GLU A N 1
ATOM 553 C CA . GLU A 1 80 ? 12.396 2.841 -3.557 1.00 91.44 80 GLU A CA 1
ATOM 554 C C . GLU A 1 80 ? 11.500 4.082 -3.617 1.00 91.44 80 GLU A C 1
ATOM 556 O O . GLU A 1 80 ? 10.360 4.068 -3.166 1.00 91.44 80 GLU A O 1
ATOM 561 N N . SER A 1 81 ? 11.984 5.165 -4.229 1.00 90.81 81 SER A N 1
ATOM 562 C CA . SER A 1 81 ? 11.203 6.405 -4.375 1.00 90.81 81 SER A CA 1
ATOM 563 C C . SER A 1 81 ? 10.417 6.463 -5.689 1.00 90.81 81 SER A C 1
ATOM 565 O O . SER A 1 81 ? 9.473 7.248 -5.831 1.00 90.81 81 SER A O 1
ATOM 567 N N . ARG A 1 82 ? 10.795 5.660 -6.693 1.00 94.12 82 ARG A N 1
ATOM 568 C CA . ARG A 1 82 ? 10.153 5.687 -8.012 1.00 94.12 82 ARG A CA 1
ATOM 569 C C . ARG A 1 82 ? 8.834 4.924 -7.979 1.00 94.12 82 ARG A C 1
ATOM 571 O O . ARG A 1 82 ? 8.796 3.697 -8.019 1.00 94.12 82 ARG A O 1
ATOM 578 N N . LYS A 1 83 ? 7.729 5.667 -8.046 1.00 93.69 83 LYS A N 1
ATOM 579 C CA . LYS A 1 83 ? 6.358 5.123 -8.042 1.00 93.69 83 LYS A CA 1
ATOM 580 C C . LYS A 1 83 ? 6.112 4.044 -9.100 1.00 93.69 83 LYS A C 1
ATOM 582 O O . LYS A 1 83 ? 5.376 3.103 -8.827 1.00 93.69 83 LYS A O 1
ATOM 587 N N . ASN A 1 84 ? 6.729 4.156 -10.278 1.00 93.81 84 ASN A N 1
ATOM 588 C CA . ASN A 1 84 ? 6.576 3.161 -11.343 1.00 93.81 84 ASN A CA 1
ATOM 589 C C . ASN A 1 84 ? 7.216 1.816 -10.977 1.00 93.81 84 ASN A C 1
ATOM 591 O O . ASN A 1 84 ? 6.624 0.778 -11.245 1.00 93.81 84 ASN A O 1
ATOM 595 N N . VAL A 1 85 ? 8.377 1.833 -10.318 1.00 93.81 85 VAL A N 1
ATOM 596 C CA . VAL A 1 85 ? 9.078 0.612 -9.894 1.00 93.81 85 VAL A CA 1
ATOM 597 C C . VAL A 1 85 ? 8.306 -0.078 -8.770 1.00 93.81 85 VAL A C 1
ATOM 599 O O . VAL A 1 85 ? 8.140 -1.295 -8.781 1.00 93.81 85 VAL A O 1
ATOM 602 N N . ILE A 1 86 ? 7.765 0.699 -7.827 1.00 94.44 86 ILE A N 1
ATOM 603 C CA . ILE A 1 86 ? 6.901 0.177 -6.759 1.00 94.44 86 ILE A CA 1
ATOM 604 C C .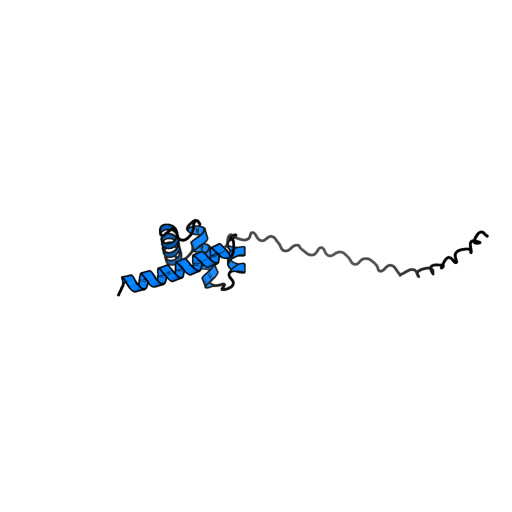 ILE A 1 86 ? 5.640 -0.454 -7.354 1.00 94.44 86 ILE A C 1
ATOM 606 O O . ILE A 1 86 ? 5.263 -1.558 -6.973 1.00 94.44 86 ILE A O 1
ATOM 610 N N . ALA A 1 87 ? 5.001 0.235 -8.301 1.00 93.75 87 ALA A N 1
ATOM 611 C CA . ALA A 1 87 ? 3.796 -0.227 -8.979 1.00 93.75 87 ALA A CA 1
ATOM 612 C C . ALA A 1 87 ? 4.026 -1.570 -9.689 1.00 93.75 87 ALA A C 1
ATOM 614 O O . ALA A 1 87 ? 3.248 -2.503 -9.499 1.00 93.75 87 ALA A O 1
ATOM 615 N N . GLU A 1 88 ? 5.134 -1.692 -10.422 1.00 93.94 88 GLU A N 1
ATOM 616 C CA . GLU A 1 88 ? 5.546 -2.928 -11.089 1.00 93.94 88 GLU A CA 1
ATOM 617 C C . GLU A 1 88 ? 5.779 -4.068 -10.086 1.00 93.94 88 GLU A C 1
ATOM 619 O O . GLU A 1 88 ? 5.205 -5.147 -10.224 1.00 93.94 88 GLU A O 1
ATOM 624 N N . ARG A 1 89 ? 6.547 -3.818 -9.019 1.00 91.50 89 ARG A N 1
ATOM 625 C CA . ARG A 1 89 ? 6.879 -4.829 -7.997 1.00 91.50 89 ARG A CA 1
ATOM 626 C C . ARG A 1 89 ? 5.692 -5.248 -7.130 1.00 91.50 89 ARG A C 1
ATOM 628 O O . ARG A 1 89 ? 5.678 -6.366 -6.614 1.00 91.50 89 ARG A O 1
ATOM 635 N N . ALA A 1 90 ? 4.722 -4.359 -6.943 1.00 92.19 90 ALA A N 1
ATOM 636 C CA . ALA A 1 90 ? 3.486 -4.632 -6.216 1.00 92.19 90 ALA A CA 1
ATOM 637 C C . ALA A 1 90 ? 2.355 -5.152 -7.125 1.00 92.19 90 ALA A C 1
ATOM 639 O O . ALA A 1 90 ? 1.311 -5.547 -6.610 1.00 92.19 90 ALA A O 1
ATOM 640 N N . GLY A 1 91 ? 2.536 -5.157 -8.452 1.00 93.00 91 GLY A N 1
ATOM 641 C CA . GLY A 1 91 ? 1.519 -5.597 -9.412 1.00 93.00 91 GLY A CA 1
ATOM 642 C C . GLY A 1 91 ? 0.296 -4.675 -9.494 1.00 93.00 91 GLY A C 1
ATOM 643 O O . GLY A 1 91 ? -0.807 -5.136 -9.781 1.00 93.00 91 GLY A O 1
ATOM 644 N N . VAL A 1 92 ? 0.458 -3.378 -9.214 1.00 94.19 92 VAL A N 1
ATOM 645 C CA . VAL A 1 92 ? -0.631 -2.385 -9.209 1.00 94.19 92 VAL A CA 1
ATOM 646 C C . VAL A 1 92 ? -0.346 -1.230 -10.163 1.00 94.19 92 VAL A C 1
ATOM 648 O O . VAL A 1 92 ? 0.772 -1.034 -10.620 1.00 94.19 92 VAL A O 1
ATOM 651 N N . HIS A 1 93 ? -1.357 -0.407 -10.449 1.00 95.31 93 HIS A N 1
ATOM 652 C CA . HIS A 1 93 ? -1.162 0.804 -11.245 1.00 95.31 93 HIS A CA 1
ATOM 653 C C . HIS A 1 93 ? -0.485 1.915 -10.422 1.00 95.31 93 HIS A C 1
ATOM 655 O O . HIS A 1 93 ? -0.790 2.093 -9.242 1.00 95.31 93 HIS A O 1
ATOM 661 N N . HIS A 1 94 ? 0.362 2.740 -11.047 1.00 94.00 94 HIS A N 1
ATOM 662 C CA . HIS A 1 94 ? 1.061 3.857 -10.381 1.00 94.00 94 HIS A CA 1
ATOM 663 C C . HIS A 1 94 ? 0.109 4.828 -9.650 1.00 94.00 94 HIS A C 1
ATOM 665 O O . HIS A 1 94 ? 0.466 5.448 -8.644 1.00 94.00 94 HIS A O 1
ATOM 671 N N . SER A 1 95 ? -1.124 4.962 -10.148 1.00 94.50 95 SER A N 1
ATOM 672 C CA . SER A 1 95 ? -2.154 5.811 -9.545 1.00 94.50 95 SER A CA 1
ATOM 673 C C . SER A 1 95 ? -2.574 5.290 -8.168 1.00 94.50 95 SER A C 1
ATOM 675 O O . SER A 1 95 ? -2.853 6.082 -7.274 1.00 94.50 95 SER A O 1
ATOM 677 N N . VAL A 1 96 ? -2.577 3.967 -7.973 1.00 94.44 96 VAL A N 1
ATOM 678 C CA . VAL A 1 96 ? -2.848 3.330 -6.675 1.00 94.44 96 VAL A CA 1
ATOM 679 C C . VAL A 1 96 ? -1.718 3.635 -5.703 1.00 94.44 96 VAL A C 1
ATOM 681 O O . VAL A 1 96 ? -1.987 4.072 -4.591 1.00 94.44 96 VAL A O 1
ATOM 684 N N . VAL A 1 97 ? -0.465 3.487 -6.143 1.00 94.94 97 VAL A N 1
ATOM 685 C CA . VAL A 1 97 ? 0.717 3.818 -5.330 1.00 94.94 97 VAL A CA 1
ATOM 686 C C . VAL A 1 97 ? 0.667 5.275 -4.874 1.00 94.94 97 VAL A C 1
ATOM 688 O O . VAL A 1 97 ? 0.847 5.559 -3.697 1.00 94.94 97 VAL A O 1
ATOM 691 N N . THR A 1 98 ? 0.344 6.200 -5.782 1.00 95.38 98 THR A N 1
ATOM 692 C CA . THR A 1 98 ? 0.217 7.624 -5.436 1.00 95.38 98 THR A CA 1
ATOM 693 C C . THR A 1 98 ? -0.842 7.859 -4.360 1.00 95.38 98 THR A C 1
ATOM 695 O O . THR A 1 98 ? -0.544 8.522 -3.372 1.00 95.38 98 THR A O 1
ATOM 698 N N . LYS A 1 99 ? -2.037 7.274 -4.512 1.00 94.81 99 LYS A N 1
ATOM 699 C CA . LYS A 1 99 ? -3.122 7.403 -3.526 1.00 94.81 99 LYS A CA 1
ATOM 700 C C . LYS A 1 99 ? -2.757 6.800 -2.170 1.00 94.81 99 LYS A C 1
ATOM 702 O O . LYS A 1 99 ? -3.088 7.378 -1.143 1.00 94.81 99 LYS A O 1
ATOM 707 N N . VAL A 1 100 ? -2.070 5.657 -2.161 1.00 94.81 100 VAL A N 1
ATOM 708 C CA . VAL A 1 100 ? -1.604 5.012 -0.923 1.00 94.81 100 VAL A CA 1
ATOM 709 C C . VAL A 1 100 ? -0.611 5.908 -0.182 1.00 94.81 100 VAL A C 1
ATOM 711 O O . VAL A 1 100 ? -0.770 6.112 1.017 1.00 94.81 100 VAL A O 1
ATOM 714 N N . LEU A 1 101 ? 0.376 6.475 -0.883 1.00 94.12 101 LEU A N 1
ATOM 715 C CA . LEU A 1 101 ? 1.373 7.356 -0.266 1.00 94.12 101 LEU A CA 1
ATOM 716 C C . LEU A 1 101 ? 0.749 8.656 0.260 1.00 94.12 101 LEU A C 1
ATOM 718 O O . LEU A 1 101 ? 1.081 9.100 1.355 1.00 94.12 101 LEU A O 1
ATOM 722 N N . GLU A 1 102 ? -0.195 9.239 -0.479 1.00 94.12 102 GLU A N 1
ATOM 723 C CA . GLU A 1 102 ? -0.938 10.423 -0.035 1.00 94.12 102 GLU A CA 1
ATOM 724 C C . GLU A 1 102 ? -1.791 10.136 1.212 1.00 94.12 102 GLU A C 1
ATOM 726 O O . GLU A 1 102 ? -1.776 10.909 2.173 1.00 94.12 102 GLU A O 1
ATOM 731 N N . ALA A 1 103 ? -2.489 8.996 1.234 1.00 93.00 103 ALA A N 1
ATOM 732 C CA . ALA A 1 103 ? -3.275 8.564 2.387 1.00 93.00 103 ALA A CA 1
ATOM 733 C C . ALA A 1 103 ? -2.391 8.278 3.611 1.00 93.00 103 ALA A C 1
ATOM 735 O O . ALA A 1 103 ? -2.762 8.630 4.730 1.00 93.00 103 ALA A O 1
ATOM 736 N N . ALA A 1 104 ? -1.208 7.691 3.412 1.00 92.38 104 ALA A N 1
ATOM 737 C CA . ALA A 1 104 ? -0.243 7.463 4.482 1.00 92.38 104 ALA A CA 1
ATOM 738 C C . ALA A 1 104 ? 0.243 8.780 5.101 1.00 92.38 104 ALA A C 1
ATOM 740 O O . ALA A 1 104 ? 0.285 8.904 6.325 1.00 92.38 104 ALA A O 1
ATOM 741 N N . GLU A 1 105 ? 0.538 9.785 4.276 1.00 91.00 105 GLU A N 1
ATOM 742 C CA . GLU A 1 105 ? 0.960 11.104 4.751 1.00 91.00 105 GLU A CA 1
ATOM 743 C C . GLU A 1 105 ? -0.176 11.853 5.461 1.00 91.00 105 GLU A C 1
ATOM 745 O O . GLU A 1 105 ? 0.020 12.468 6.509 1.00 91.00 105 GLU A O 1
ATOM 750 N N . SER A 1 106 ? -1.400 11.775 4.932 1.00 90.38 106 SER A N 1
ATOM 751 C CA . SER A 1 106 ? -2.591 12.281 5.622 1.00 90.38 106 SER A CA 1
ATOM 752 C C . SER A 1 106 ? -2.742 11.636 7.002 1.00 90.38 106 SER A C 1
ATOM 754 O O . SER A 1 106 ? -2.919 12.348 7.990 1.00 90.38 106 SER A O 1
ATOM 756 N N . GLN A 1 107 ? -2.569 10.317 7.103 1.00 88.81 107 GLN A N 1
ATOM 757 C CA . GLN A 1 107 ? -2.714 9.603 8.366 1.00 88.81 107 GLN A CA 1
ATOM 758 C C . GLN A 1 107 ? -1.606 9.925 9.375 1.00 88.81 107 GLN A C 1
ATOM 760 O O . GLN A 1 107 ? -1.886 10.037 10.570 1.00 88.81 107 GLN A O 1
ATOM 765 N N . ARG A 1 108 ? -0.366 10.145 8.916 1.00 86.31 108 ARG A N 1
ATOM 766 C CA . ARG A 1 108 ? 0.716 10.663 9.771 1.00 86.31 108 ARG A CA 1
ATOM 767 C C . ARG A 1 108 ? 0.351 12.029 10.348 1.00 86.31 108 ARG A C 1
ATOM 769 O O . ARG A 1 108 ? 0.465 12.228 11.554 1.00 86.31 108 ARG A O 1
ATOM 776 N N . ARG A 1 109 ? -0.161 12.942 9.516 1.00 86.38 109 ARG A N 1
ATOM 777 C CA . ARG A 1 109 ? -0.590 14.281 9.955 1.00 86.38 109 ARG A CA 1
ATOM 778 C C . ARG A 1 109 ? -1.757 14.237 10.942 1.00 86.38 109 ARG A C 1
ATOM 780 O O . ARG A 1 109 ? -1.725 14.957 11.935 1.00 86.38 109 ARG A O 1
ATOM 787 N N . HIS A 1 110 ? -2.751 13.378 10.713 1.00 83.12 110 HIS A N 1
ATOM 788 C CA . HIS A 1 110 ? -3.854 13.174 11.658 1.00 83.12 110 HIS A CA 1
ATOM 789 C C . HIS A 1 110 ? -3.374 12.610 12.999 1.00 83.12 110 HIS A C 1
ATOM 791 O O . HIS A 1 110 ? -3.841 13.052 14.046 1.00 83.12 110 HIS A O 1
ATOM 797 N N . GLY A 1 111 ? -2.413 11.682 12.974 1.00 77.19 111 GLY A N 1
ATOM 798 C CA . GLY A 1 111 ? -1.795 11.150 14.186 1.00 77.19 111 GLY A CA 1
ATOM 799 C C . GLY A 1 111 ? -1.114 12.231 15.025 1.00 77.19 111 GLY A C 1
ATOM 800 O O . GLY A 1 111 ? -1.267 12.230 16.236 1.00 77.19 111 GLY A O 1
ATOM 801 N N . LEU A 1 112 ? -0.423 13.185 14.397 1.00 74.88 112 LEU A N 1
ATOM 802 C CA . LEU A 1 112 ? 0.237 14.285 15.109 1.00 74.88 112 LEU A CA 1
ATOM 803 C C . LEU A 1 112 ? -0.762 15.285 15.718 1.00 74.88 112 LEU A C 1
ATOM 805 O O . LEU A 1 112 ? -0.555 15.747 16.836 1.00 74.88 112 LEU A O 1
ATOM 809 N N . GLN A 1 113 ? -1.869 15.579 15.026 1.00 72.00 113 GLN A N 1
ATOM 810 C CA . GLN A 1 113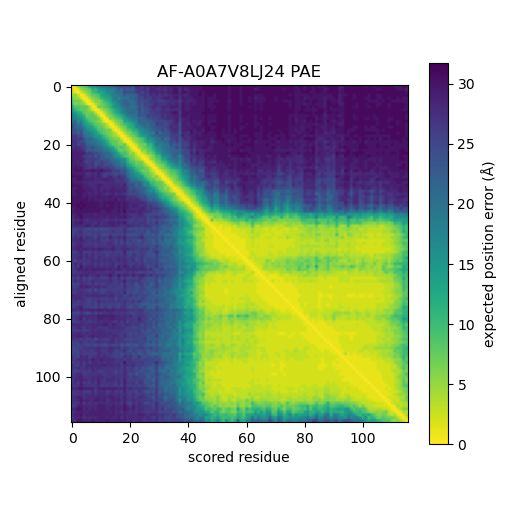 ? -2.914 16.472 15.550 1.00 72.00 113 GLN A CA 1
ATOM 811 C C . GLN A 1 113 ? -3.696 15.869 16.725 1.00 72.00 113 GLN A C 1
ATOM 813 O O . GLN A 1 113 ? -4.170 16.607 17.577 1.00 72.00 113 GLN A O 1
ATOM 818 N N . ALA A 1 114 ? -3.827 14.542 16.793 1.00 63.53 114 ALA A N 1
ATOM 819 C CA . ALA A 1 114 ? -4.552 13.866 17.871 1.00 63.53 114 ALA A CA 1
ATOM 820 C C . ALA A 1 114 ? -3.783 13.807 19.209 1.00 63.53 114 ALA A C 1
ATOM 822 O O . ALA A 1 114 ? -4.356 13.393 20.214 1.00 63.53 114 ALA A O 1
ATOM 823 N N . VAL A 1 115 ? -2.497 14.175 19.219 1.00 55.69 115 VAL A N 1
ATOM 824 C CA . VAL A 1 115 ? -1.600 14.100 20.393 1.00 55.69 115 VAL A CA 1
ATOM 825 C C . VAL A 1 115 ? -1.177 15.505 20.871 1.00 55.69 115 VAL A C 1
ATOM 827 O O . VAL A 1 115 ? -0.277 15.631 21.696 1.00 55.69 115 VAL A O 1
ATOM 830 N N . SER A 1 116 ? -1.808 16.564 20.345 1.00 50.97 116 SER A N 1
ATOM 831 C CA . SER A 1 116 ? -1.549 17.972 20.704 1.00 50.97 116 SER A CA 1
ATOM 832 C C . SER A 1 116 ? -2.574 18.526 21.689 1.00 50.97 116 SER A C 1
ATOM 834 O O . SER A 1 116 ? -3.751 18.110 21.605 1.00 50.97 116 SER A O 1
#

pLDDT: mean 76.3, std 17.06, range [47.09, 95.38]

Radius of gyration: 32.55 Å; Cα contacts (8 Å, |Δi|>4): 67; chains: 1; bounding box: 49×45×106 Å

Mean predicted aligned error: 16.66 Å

Secondary structure (DSSP, 8-state):
-PPPPPPP---PPPPPPPPP-PPPPP---PPPP-----------PPPHHHHHHHHHHHHTTS--S-HHHHHHHHHHHHH---HHHHHHHHTS-HHHHHHHHHHHHHHHHHHHHTT-